Protein AF-A0A835HP03-F1 (afdb_monomer_lite)

Organism: NCBI:txid261450

Radius of gyration: 22.47 Å; chains: 1; bounding box: 60×39×47 Å

InterPro domains:
  IPR027417 P-loop containing nucleoside triphosphate hydrolase [G3DSA:3.40.50.300] (3-72)
  IPR027417 P-loop containing nucleoside triphosphate hydrolase [SSF52540] (8-104)
  IPR050773 CbxX/CfxQ RuBisCO activation and ESX secretion [PTHR43392] (6-109)

Foldseek 3Di:
DDDDPPPPVVVVVVVLVVVLVVLVVVPDDDDDDDDPVVVVCVLPVDPSSVVSPPDDDDDDDDQLLVVLVVVVVLQPDQDPPRPNHPHHDDPVSDSVVSSVVCPVVDDPD

Secondary structure (DSSP, 8-state):
-PPP--HHHHHHHHHHHHHHHHHHTSS--------HHHHHHHHHT-HHHHHH-------PPPPHHHHHHHHHHHHH---TT-TTTT----TT--HHHHHHHHHHH----

Sequence (109 aa):
MQPKHEDSRDFGLEALEEIMSAMDSGKVAVIVAGYSKPMQRVISANEGFHRRVTKFFVFSDYNSEEIAQIVHLKMKNQAEGSPLYGFKLDPSCSLDTINELIQRETTEK

Structure (mmCIF, N/CA/C/O backbone):
data_AF-A0A835HP03-F1
#
_entry.id   AF-A0A835HP03-F1
#
loop_
_atom_site.group_PDB
_atom_site.id
_atom_site.type_symbol
_atom_site.label_atom_id
_atom_site.label_alt_id
_atom_site.label_comp_id
_atom_site.label_asym_id
_atom_site.label_entity_id
_atom_site.label_seq_id
_atom_site.pdbx_PDB_ins_code
_atom_site.Cartn_x
_atom_site.Cartn_y
_atom_site.Cartn_z
_atom_site.occupancy
_atom_site.B_iso_or_equiv
_atom_site.auth_seq_id
_atom_site.auth_comp_id
_atom_site.auth_asym_id
_atom_site.auth_atom_id
_atom_site.pdbx_PDB_model_num
ATOM 1 N N . MET A 1 1 ? 40.553 24.504 -5.222 1.00 43.41 1 MET A N 1
ATOM 2 C CA . MET A 1 1 ? 39.532 23.744 -5.974 1.00 43.41 1 MET A CA 1
ATOM 3 C C . MET A 1 1 ? 38.750 22.933 -4.954 1.00 43.41 1 MET A C 1
ATOM 5 O O . MET A 1 1 ? 39.384 22.223 -4.188 1.00 43.41 1 MET A O 1
ATOM 9 N N . GLN A 1 2 ? 37.435 23.128 -4.843 1.00 40.44 2 GLN A N 1
ATOM 10 C CA . GLN A 1 2 ? 36.589 22.301 -3.968 1.00 40.44 2 GLN A CA 1
ATOM 11 C C . GLN A 1 2 ? 36.319 20.948 -4.656 1.00 40.44 2 GLN A C 1
ATOM 13 O O . GLN A 1 2 ? 36.241 20.934 -5.889 1.00 40.44 2 GLN A O 1
ATOM 18 N N . PRO A 1 3 ? 36.195 19.828 -3.919 1.00 45.66 3 PRO A N 1
ATOM 19 C CA . PRO A 1 3 ? 35.891 18.537 -4.522 1.00 45.66 3 PRO A CA 1
ATOM 20 C C . PRO A 1 3 ? 34.445 18.535 -5.034 1.00 45.66 3 PRO A C 1
ATOM 22 O O . PRO A 1 3 ? 33.518 18.960 -4.343 1.00 45.66 3 PRO A O 1
ATOM 25 N N . LYS A 1 4 ? 34.272 18.091 -6.280 1.00 46.09 4 LYS A N 1
ATOM 26 C CA . LYS A 1 4 ? 32.976 17.893 -6.930 1.00 46.09 4 LYS A CA 1
ATOM 27 C C . LYS A 1 4 ? 32.228 16.758 -6.228 1.00 46.09 4 LYS A C 1
ATOM 29 O O . LYS A 1 4 ? 32.733 15.648 -6.127 1.00 46.09 4 LYS A O 1
ATOM 34 N N . HIS A 1 5 ? 31.007 17.038 -5.792 1.00 49.00 5 HIS A N 1
ATOM 35 C CA . HIS A 1 5 ? 30.045 16.059 -5.287 1.00 49.00 5 HIS A CA 1
ATOM 36 C C . HIS A 1 5 ? 29.424 15.295 -6.486 1.00 49.00 5 HIS A C 1
ATOM 38 O O . HIS A 1 5 ? 28.255 15.500 -6.816 1.00 49.00 5 HIS A O 1
ATOM 44 N N . GLU A 1 6 ? 30.221 14.503 -7.215 1.00 52.44 6 GLU A N 1
ATOM 45 C CA . GLU A 1 6 ? 29.764 13.733 -8.395 1.00 52.44 6 GLU A CA 1
ATOM 46 C C . GLU A 1 6 ? 29.269 12.311 -8.038 1.00 52.44 6 GLU A C 1
ATOM 48 O O . GLU A 1 6 ? 28.287 11.867 -8.619 1.00 52.44 6 GLU A O 1
ATOM 53 N N . ASP A 1 7 ? 29.780 11.672 -6.980 1.00 57.94 7 ASP A N 1
ATOM 54 C CA . ASP A 1 7 ? 29.564 10.228 -6.739 1.00 57.94 7 ASP A CA 1
ATOM 55 C C . ASP A 1 7 ? 28.125 9.794 -6.377 1.00 57.94 7 ASP A C 1
ATOM 57 O O . ASP A 1 7 ? 27.696 8.690 -6.693 1.00 57.94 7 ASP A O 1
ATOM 61 N N . SER A 1 8 ? 27.327 10.636 -5.709 1.00 57.69 8 SER A N 1
ATOM 62 C CA . SER A 1 8 ? 26.013 10.204 -5.182 1.00 57.69 8 SER A CA 1
ATOM 63 C C . SER A 1 8 ? 24.951 9.961 -6.260 1.00 57.69 8 SER A C 1
ATOM 65 O O . SER A 1 8 ? 23.966 9.272 -5.984 1.00 57.69 8 SER A O 1
ATOM 67 N N . ARG A 1 9 ? 25.081 10.580 -7.439 1.00 61.81 9 ARG A N 1
ATOM 68 C CA . ARG A 1 9 ? 24.087 10.443 -8.516 1.00 61.81 9 ARG A CA 1
ATOM 69 C C . ARG A 1 9 ? 24.278 9.156 -9.309 1.00 61.81 9 ARG A C 1
ATOM 71 O O . ARG A 1 9 ? 23.283 8.588 -9.753 1.00 61.81 9 ARG A O 1
ATOM 78 N N . ASP A 1 10 ? 25.512 8.681 -9.406 1.00 73.56 10 ASP A N 1
ATOM 79 C CA . ASP A 1 10 ? 25.859 7.539 -10.245 1.00 73.56 10 ASP A CA 1
ATOM 80 C C . ASP A 1 10 ? 25.401 6.218 -9.605 1.00 73.56 10 ASP A C 1
ATOM 82 O O . ASP A 1 10 ? 24.768 5.406 -10.276 1.00 73.56 10 ASP A O 1
ATOM 86 N N . PHE A 1 11 ? 25.542 6.063 -8.281 1.00 84.94 11 PHE A N 1
ATOM 87 C CA . PHE A 1 11 ? 25.071 4.859 -7.575 1.00 84.94 11 PHE A CA 1
ATOM 88 C C . PHE A 1 11 ? 23.555 4.626 -7.681 1.00 84.94 11 PHE A C 1
ATOM 90 O O . PHE A 1 11 ? 23.093 3.487 -7.694 1.00 84.94 11 PHE A O 1
ATOM 97 N N . GLY A 1 12 ? 22.754 5.697 -7.730 1.00 83.00 12 GLY A N 1
ATOM 98 C CA . GLY A 1 12 ? 21.297 5.579 -7.841 1.00 83.00 12 GLY A CA 1
ATOM 99 C C . GLY A 1 12 ? 20.845 5.090 -9.219 1.00 83.00 12 GLY A C 1
ATOM 100 O O . GLY A 1 12 ? 19.869 4.347 -9.319 1.00 83.00 12 GLY A O 1
ATOM 101 N N . LEU A 1 13 ? 21.564 5.494 -10.268 1.00 82.00 13 LEU A N 1
ATOM 102 C CA . LEU A 1 13 ? 21.341 5.032 -11.637 1.00 82.00 13 LEU A CA 1
ATOM 103 C C . LEU A 1 13 ? 21.778 3.574 -11.799 1.00 82.00 13 LEU A C 1
ATOM 105 O O . LEU A 1 13 ? 20.988 2.767 -12.281 1.00 82.00 13 LEU A O 1
ATOM 109 N N . GLU A 1 14 ? 22.969 3.225 -11.311 1.00 87.56 14 GLU A N 1
ATOM 110 C CA . GLU A 1 14 ? 23.495 1.854 -11.344 1.00 87.56 14 GLU A CA 1
ATOM 111 C C . GLU A 1 14 ? 22.559 0.868 -10.622 1.00 87.56 14 GLU A C 1
ATOM 113 O O . GLU A 1 14 ? 22.226 -0.195 -11.146 1.00 87.56 14 GLU A O 1
ATOM 118 N N . ALA A 1 15 ? 22.031 1.250 -9.454 1.00 89.31 15 ALA A N 1
ATOM 119 C CA . ALA A 1 15 ? 21.062 0.428 -8.734 1.00 89.31 15 ALA A CA 1
ATOM 120 C C . ALA A 1 15 ? 19.765 0.192 -9.534 1.00 89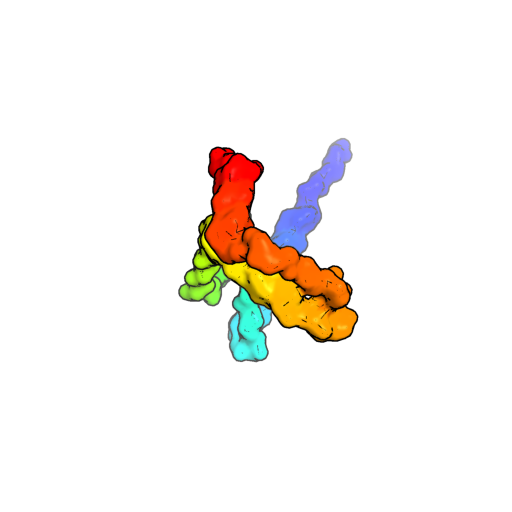.31 15 ALA A C 1
ATOM 122 O O . ALA A 1 15 ? 19.193 -0.898 -9.482 1.00 89.31 15 ALA A O 1
ATOM 123 N N . LEU A 1 16 ? 19.286 1.196 -10.278 1.00 87.44 16 LEU A N 1
ATOM 124 C CA . LEU A 1 16 ? 18.102 1.060 -11.129 1.00 87.44 16 LEU A CA 1
ATOM 125 C C . LEU A 1 16 ? 18.368 0.105 -12.302 1.00 87.44 16 LEU A C 1
ATOM 127 O O . LEU A 1 16 ? 17.503 -0.703 -12.643 1.00 87.44 16 LEU A O 1
ATOM 131 N N . GLU A 1 17 ? 19.557 0.183 -12.899 1.00 88.62 17 GLU A N 1
ATOM 132 C CA . GLU A 1 17 ? 19.981 -0.695 -13.993 1.00 88.62 17 GLU A CA 1
ATOM 133 C C . GLU A 1 17 ? 20.064 -2.158 -13.548 1.00 88.62 17 GLU A C 1
ATOM 135 O O . GLU A 1 17 ? 19.546 -3.037 -14.239 1.00 88.62 17 GLU A O 1
ATOM 140 N N . GLU A 1 18 ? 20.610 -2.423 -12.360 1.00 90.81 18 GLU A N 1
ATOM 141 C CA . GLU A 1 18 ? 20.668 -3.781 -11.810 1.00 90.81 18 GLU A CA 1
ATOM 142 C C . GLU A 1 18 ? 19.261 -4.346 -11.542 1.00 90.81 18 GLU A C 1
ATOM 144 O O . GLU A 1 18 ? 18.964 -5.500 -11.864 1.00 90.81 18 GLU A O 1
ATOM 149 N N . ILE A 1 19 ? 18.334 -3.516 -11.044 1.00 90.56 19 ILE A N 1
ATOM 150 C CA . ILE A 1 19 ? 16.923 -3.908 -10.894 1.00 90.56 19 ILE A CA 1
ATOM 151 C C . ILE A 1 19 ? 16.306 -4.238 -12.259 1.00 90.56 19 ILE A C 1
ATOM 153 O O . ILE A 1 19 ? 15.600 -5.240 -12.387 1.00 90.56 19 ILE A O 1
ATOM 157 N N . MET A 1 20 ? 16.566 -3.430 -13.289 1.00 89.94 20 MET A N 1
ATOM 158 C CA . MET A 1 20 ? 16.066 -3.689 -14.643 1.00 89.94 20 MET A CA 1
ATOM 159 C C . MET A 1 20 ? 16.610 -5.004 -15.212 1.00 89.94 20 MET A C 1
ATOM 161 O O . MET A 1 20 ? 15.840 -5.776 -15.784 1.0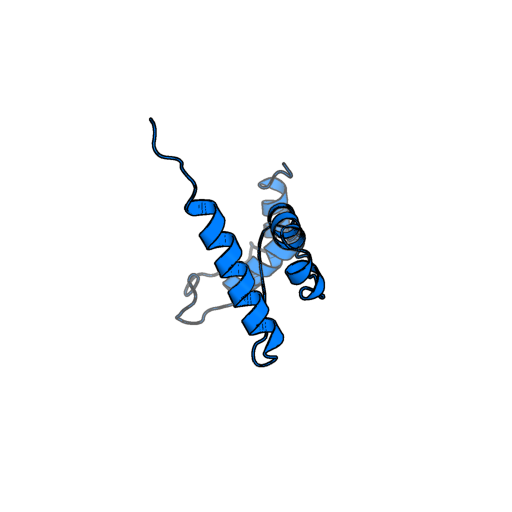0 89.94 20 MET A O 1
ATOM 165 N N . SER A 1 21 ? 17.897 -5.289 -15.001 1.00 91.38 21 SER A N 1
ATOM 166 C CA . SER A 1 21 ? 18.529 -6.563 -15.364 1.00 91.38 21 SER A CA 1
ATOM 167 C C . SER A 1 21 ? 17.825 -7.749 -14.689 1.00 91.38 21 SER A C 1
ATOM 169 O O . SER A 1 21 ? 17.463 -8.737 -15.340 1.00 91.38 21 SER A O 1
ATOM 171 N N . ALA A 1 22 ? 17.510 -7.624 -13.395 1.00 91.69 22 ALA A N 1
ATOM 172 C CA . ALA A 1 22 ? 16.757 -8.639 -12.666 1.00 91.69 22 ALA A CA 1
ATOM 173 C C . ALA A 1 22 ? 15.329 -8.829 -13.216 1.00 91.69 22 ALA A C 1
ATOM 175 O O . ALA A 1 22 ? 14.878 -9.971 -13.347 1.00 91.69 22 ALA A O 1
ATOM 176 N N . MET A 1 23 ? 14.632 -7.746 -13.585 1.00 91.75 23 MET A N 1
ATOM 177 C CA . MET A 1 23 ? 13.302 -7.808 -14.212 1.00 91.75 23 MET A CA 1
ATOM 178 C C . MET A 1 23 ? 13.338 -8.546 -15.558 1.00 91.75 23 MET A C 1
ATOM 180 O O . MET A 1 23 ? 12.473 -9.384 -15.817 1.00 91.75 23 MET A O 1
ATOM 184 N N . ASP A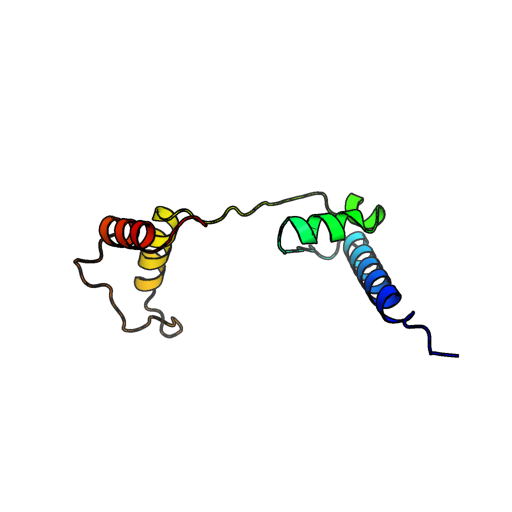 1 24 ? 14.357 -8.289 -16.383 1.00 90.88 24 ASP A N 1
ATOM 185 C CA . ASP A 1 24 ? 14.518 -8.913 -17.704 1.00 90.88 24 ASP A CA 1
ATOM 186 C C . ASP A 1 24 ? 14.829 -10.411 -17.622 1.00 90.88 24 ASP A C 1
ATOM 188 O O . ASP A 1 24 ? 14.492 -11.169 -18.532 1.00 90.88 24 ASP A O 1
ATOM 192 N N . SER A 1 25 ? 15.416 -10.867 -16.511 1.00 92.88 25 SER A N 1
ATOM 193 C CA . SER A 1 25 ? 15.669 -12.293 -16.286 1.00 92.88 25 SER A CA 1
ATOM 194 C C . SER A 1 25 ? 14.387 -13.138 -16.238 1.00 92.88 25 SER A C 1
ATOM 196 O O . SER A 1 25 ? 14.453 -14.355 -16.421 1.00 92.88 25 SER A O 1
ATOM 198 N N . GLY A 1 26 ? 13.235 -12.521 -15.936 1.00 87.12 26 GLY A N 1
ATOM 199 C CA . GLY A 1 26 ? 11.940 -13.194 -15.793 1.00 87.12 26 GLY A CA 1
ATOM 200 C C . GLY A 1 26 ? 11.835 -14.149 -14.596 1.00 87.12 26 GLY A C 1
ATOM 201 O O . GLY A 1 26 ? 10.835 -14.849 -14.460 1.00 87.12 26 GLY A O 1
ATOM 202 N N . LYS A 1 27 ? 12.851 -14.203 -13.723 1.00 91.00 27 LYS A N 1
ATOM 203 C CA . LYS A 1 27 ? 12.904 -15.124 -12.571 1.00 91.00 27 LYS A CA 1
ATOM 204 C C . LYS A 1 27 ? 12.283 -14.551 -11.300 1.00 91.00 27 LYS A C 1
ATOM 206 O O . LYS A 1 27 ? 12.050 -15.294 -10.351 1.00 91.00 27 LYS A O 1
ATOM 211 N N . VAL A 1 28 ? 12.049 -13.241 -11.265 1.00 90.50 28 VAL A N 1
ATOM 212 C C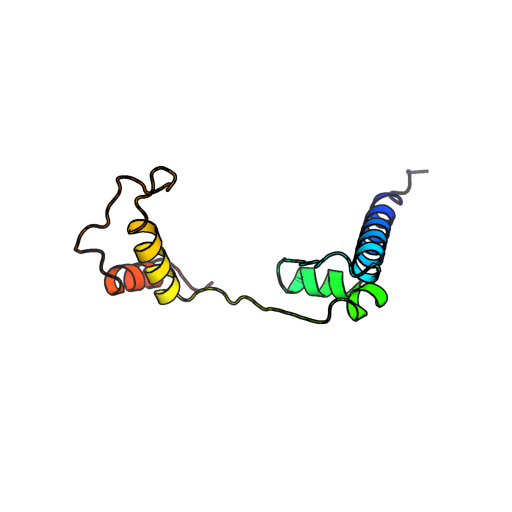A . VAL A 1 28 ? 11.567 -12.521 -10.084 1.00 90.50 28 VAL A CA 1
ATOM 213 C C . VAL A 1 28 ? 10.379 -11.638 -10.435 1.00 90.50 28 VAL A C 1
ATOM 215 O O . VAL A 1 28 ? 10.319 -11.039 -11.507 1.00 90.50 28 VAL A O 1
ATOM 218 N N . ALA A 1 29 ? 9.438 -11.533 -9.501 1.00 90.25 29 ALA A N 1
ATOM 219 C CA . ALA A 1 29 ? 8.431 -10.486 -9.518 1.00 90.25 29 ALA A CA 1
ATOM 220 C C . ALA A 1 29 ? 8.948 -9.309 -8.683 1.00 90.25 29 ALA A C 1
ATOM 222 O O . ALA A 1 29 ? 9.253 -9.478 -7.503 1.00 90.25 29 ALA A O 1
ATOM 223 N N . VAL A 1 30 ? 9.047 -8.127 -9.291 1.00 90.38 30 VAL A N 1
ATOM 224 C CA . VAL A 1 30 ? 9.484 -6.902 -8.609 1.00 90.38 30 VAL A CA 1
ATOM 225 C C . VAL A 1 30 ? 8.264 -6.043 -8.299 1.00 90.38 30 VAL A C 1
ATOM 227 O O . VAL A 1 30 ? 7.506 -5.684 -9.201 1.00 90.38 30 VAL A 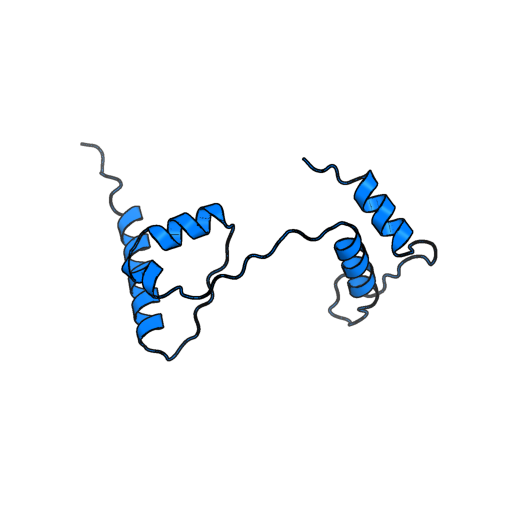O 1
ATOM 230 N N . ILE A 1 31 ? 8.080 -5.706 -7.022 1.00 92.25 31 ILE A N 1
ATOM 231 C CA . ILE A 1 31 ? 7.055 -4.770 -6.555 1.00 92.25 31 ILE A CA 1
ATOM 232 C C . ILE A 1 31 ? 7.775 -3.566 -5.960 1.00 92.25 31 ILE A C 1
ATOM 234 O O . ILE A 1 31 ? 8.496 -3.690 -4.974 1.00 92.25 31 ILE A O 1
ATOM 238 N N . VAL A 1 32 ? 7.559 -2.398 -6.558 1.00 90.44 32 VAL A N 1
ATOM 239 C CA . VAL A 1 32 ? 8.012 -1.112 -6.023 1.00 90.44 32 VAL A CA 1
ATOM 240 C C . VAL A 1 32 ? 6.835 -0.388 -5.385 1.00 90.44 32 VAL A C 1
ATOM 242 O O . VAL A 1 32 ? 5.756 -0.304 -5.971 1.00 90.44 32 VAL A O 1
ATOM 245 N N . ALA A 1 33 ? 7.047 0.130 -4.179 1.00 93.81 33 ALA A N 1
ATOM 246 C CA . ALA A 1 33 ? 6.027 0.804 -3.391 1.00 93.81 33 ALA A CA 1
ATOM 247 C C . ALA A 1 33 ? 6.568 2.126 -2.844 1.00 93.81 33 ALA A C 1
ATOM 249 O O . ALA A 1 33 ? 7.723 2.226 -2.432 1.00 93.81 33 ALA A O 1
ATOM 250 N N . GLY A 1 34 ? 5.715 3.141 -2.835 1.00 93.44 34 GLY A N 1
ATOM 251 C CA . GLY A 1 34 ? 6.044 4.468 -2.339 1.00 93.44 34 GLY A CA 1
ATOM 252 C C . GLY A 1 34 ? 4.919 5.451 -2.631 1.00 93.44 34 GLY A C 1
ATOM 253 O O . GLY A 1 34 ? 3.946 5.121 -3.308 1.00 93.44 34 GLY A O 1
ATOM 254 N N . TYR A 1 35 ? 5.060 6.677 -2.135 1.00 94.19 35 TYR A N 1
ATOM 255 C CA . TYR A 1 35 ? 4.084 7.733 -2.390 1.00 94.19 35 TYR A CA 1
ATOM 256 C C . TYR A 1 35 ? 3.994 8.072 -3.883 1.00 94.19 35 TYR A C 1
ATOM 258 O O . TYR A 1 35 ? 5.012 8.139 -4.578 1.00 94.19 35 TYR A O 1
ATOM 266 N N . SER A 1 36 ? 2.782 8.371 -4.358 1.00 91.06 36 SER A N 1
ATOM 267 C CA . SER A 1 36 ? 2.474 8.539 -5.785 1.00 91.06 36 SER A CA 1
ATOM 268 C C . SER A 1 36 ? 3.387 9.543 -6.498 1.00 91.06 36 SER A C 1
ATOM 270 O O . SER A 1 36 ? 3.936 9.237 -7.553 1.00 91.06 36 SER A O 1
ATOM 272 N N . LYS A 1 37 ? 3.607 10.731 -5.911 1.00 91.25 37 LYS A N 1
ATOM 273 C CA . LYS A 1 37 ? 4.442 11.790 -6.514 1.00 91.25 37 LYS A CA 1
ATOM 274 C C . LYS A 1 37 ? 5.926 11.383 -6.630 1.00 91.25 37 LYS A C 1
ATOM 276 O O . LYS A 1 37 ? 6.464 11.467 -7.733 1.00 91.25 37 LYS A O 1
ATOM 281 N N . PRO A 1 38 ? 6.613 10.944 -5.553 1.00 91.00 38 PRO A N 1
ATOM 282 C CA . PRO A 1 38 ? 7.962 10.387 -5.663 1.00 91.00 38 PRO A CA 1
ATOM 283 C C . PRO A 1 38 ? 8.067 9.211 -6.639 1.00 91.00 38 PRO A C 1
ATOM 285 O O . PRO A 1 38 ? 8.989 9.190 -7.450 1.00 91.00 38 PRO A O 1
ATOM 288 N N . MET A 1 39 ? 7.107 8.281 -6.621 1.00 91.38 39 MET A N 1
ATOM 289 C CA . MET A 1 39 ? 7.118 7.114 -7.507 1.00 91.38 39 MET A CA 1
ATOM 290 C C . MET A 1 39 ? 7.047 7.506 -8.981 1.00 91.38 39 MET A C 1
ATOM 292 O O . MET A 1 39 ? 7.833 7.001 -9.775 1.00 91.38 39 MET A O 1
ATOM 296 N N . GLN A 1 40 ? 6.187 8.459 -9.352 1.00 88.75 40 GLN A N 1
ATOM 297 C CA . GLN A 1 40 ? 6.130 8.967 -10.728 1.00 88.75 40 GLN A CA 1
ATOM 298 C C . GLN A 1 40 ? 7.478 9.523 -11.203 1.00 88.75 40 GLN A C 1
ATOM 300 O O . GLN A 1 40 ? 7.853 9.309 -12.355 1.00 88.75 40 GLN A O 1
ATOM 305 N N . ARG A 1 41 ? 8.235 10.194 -10.321 1.00 87.31 41 ARG A N 1
ATOM 306 C CA . ARG A 1 41 ? 9.581 10.692 -10.647 1.00 87.31 41 ARG A CA 1
ATOM 307 C C . ARG A 1 41 ? 10.568 9.553 -10.870 1.00 87.31 41 ARG A C 1
ATOM 309 O O . ARG A 1 41 ? 11.292 9.595 -11.853 1.00 87.31 41 ARG A O 1
ATOM 316 N N . VAL A 1 42 ? 10.568 8.542 -9.998 1.00 84.94 42 VAL A N 1
ATOM 317 C CA . VAL A 1 42 ? 11.424 7.348 -10.141 1.00 84.94 42 VAL A CA 1
ATOM 318 C C . VAL A 1 42 ? 11.116 6.618 -11.447 1.00 84.94 42 VAL A C 1
ATOM 320 O O . VAL A 1 42 ? 12.022 6.302 -12.209 1.00 84.94 42 VAL A O 1
ATOM 323 N N . ILE A 1 43 ? 9.832 6.416 -11.745 1.00 86.62 43 ILE A N 1
ATOM 324 C CA . ILE A 1 43 ? 9.382 5.722 -12.955 1.00 86.62 43 ILE A CA 1
ATOM 325 C C . ILE A 1 43 ? 9.774 6.496 -14.221 1.00 86.62 43 ILE A C 1
ATOM 327 O O . ILE A 1 43 ? 10.177 5.890 -15.208 1.00 86.62 43 ILE A O 1
ATOM 331 N N . SER A 1 44 ? 9.707 7.828 -14.181 1.00 85.56 44 SER A N 1
ATOM 332 C CA . SER A 1 44 ? 10.041 8.693 -15.322 1.00 85.56 44 SER A CA 1
ATOM 333 C C . SER A 1 44 ? 11.537 9.003 -15.450 1.00 85.56 44 SER A C 1
ATOM 335 O O . SER A 1 44 ? 11.936 9.640 -16.420 1.00 85.56 44 SER A O 1
ATOM 337 N N . ALA A 1 45 ? 12.371 8.594 -14.486 1.00 81.50 45 ALA A N 1
ATOM 338 C CA . ALA A 1 45 ? 13.801 8.911 -14.478 1.00 81.50 45 ALA A CA 1
ATOM 339 C C . ALA A 1 45 ? 14.589 8.165 -15.568 1.00 81.50 45 ALA A C 1
ATOM 341 O O . ALA A 1 45 ? 15.640 8.636 -15.994 1.00 81.50 45 ALA A O 1
ATOM 342 N N . ASN A 1 46 ? 14.085 7.015 -16.022 1.00 80.81 46 ASN A N 1
ATOM 343 C CA . ASN A 1 46 ? 14.700 6.199 -17.062 1.00 80.81 46 ASN A CA 1
ATOM 344 C C . ASN A 1 46 ? 13.601 5.571 -17.935 1.00 80.81 46 ASN A C 1
ATOM 346 O O . ASN A 1 46 ? 12.754 4.827 -17.435 1.00 80.81 46 ASN A O 1
ATOM 350 N N . GLU A 1 47 ? 13.622 5.832 -19.247 1.00 83.75 47 GLU A N 1
ATOM 351 C CA . GLU A 1 47 ? 12.637 5.265 -20.182 1.00 83.75 47 GLU A CA 1
ATOM 352 C C . GLU A 1 47 ? 12.594 3.730 -20.148 1.00 83.75 47 GLU A C 1
ATOM 354 O O . GLU A 1 47 ? 11.531 3.126 -20.303 1.00 83.75 47 GLU A O 1
ATOM 359 N N . GLY A 1 48 ? 13.744 3.083 -19.951 1.00 85.62 48 GLY A N 1
ATOM 360 C CA . GLY A 1 48 ? 13.851 1.634 -19.858 1.00 85.62 48 GLY A CA 1
ATOM 361 C C . GLY A 1 48 ? 13.132 1.079 -18.632 1.00 85.62 48 GLY A C 1
ATOM 362 O O . GLY A 1 48 ? 12.465 0.046 -18.738 1.00 85.62 48 GLY A O 1
ATOM 363 N N . PHE A 1 49 ? 13.207 1.778 -17.500 1.00 85.56 49 PHE A N 1
ATOM 364 C CA . PHE A 1 49 ? 12.476 1.407 -16.292 1.00 85.56 49 PHE A CA 1
ATOM 365 C C . PHE A 1 49 ? 10.967 1.630 -16.472 1.00 85.56 49 PHE A C 1
ATOM 367 O O . PHE A 1 49 ? 10.177 0.720 -16.211 1.00 85.56 49 PHE A O 1
ATOM 374 N N . HIS A 1 50 ? 10.565 2.774 -17.042 1.00 86.62 50 HIS A N 1
ATOM 375 C CA . HIS A 1 50 ? 9.162 3.080 -17.349 1.00 86.62 50 HIS A CA 1
ATOM 376 C C . HIS A 1 50 ? 8.489 1.989 -18.198 1.00 86.62 50 HIS A C 1
ATOM 378 O O . HIS A 1 50 ? 7.352 1.607 -17.936 1.00 86.62 50 HIS A O 1
ATOM 384 N N . ARG A 1 51 ? 9.177 1.456 -19.217 1.00 89.12 51 ARG A N 1
ATOM 385 C CA . ARG A 1 51 ? 8.621 0.413 -20.105 1.00 89.12 51 ARG A CA 1
ATOM 386 C C . ARG A 1 51 ? 8.387 -0.929 -19.405 1.00 89.12 51 ARG A C 1
ATOM 388 O O . ARG A 1 51 ? 7.524 -1.687 -19.839 1.00 89.12 51 ARG A O 1
ATOM 395 N N . ARG A 1 52 ? 9.154 -1.236 -18.356 1.00 89.44 52 ARG A N 1
ATOM 396 C CA . ARG A 1 52 ? 9.073 -2.509 -17.620 1.00 89.44 52 ARG A CA 1
ATOM 397 C C . ARG A 1 52 ? 8.016 -2.473 -16.516 1.00 89.44 52 ARG A C 1
ATOM 399 O O . ARG A 1 52 ? 7.393 -3.495 -16.231 1.00 89.44 52 ARG A O 1
ATOM 406 N N . VAL A 1 53 ? 7.763 -1.303 -15.926 1.00 88.94 53 VAL A N 1
ATOM 407 C CA . VAL A 1 53 ? 6.687 -1.110 -14.943 1.00 88.94 53 VAL A CA 1
ATOM 408 C C . VAL A 1 53 ? 5.355 -0.923 -15.674 1.00 88.94 53 VAL A C 1
ATOM 410 O O . VAL A 1 53 ? 4.962 0.179 -16.035 1.00 88.94 53 VAL A O 1
ATOM 413 N N . THR A 1 54 ? 4.657 -2.030 -15.919 1.00 86.81 54 THR A N 1
ATOM 414 C CA . THR A 1 54 ? 3.424 -2.051 -16.732 1.00 86.81 54 THR A CA 1
ATOM 415 C C . THR A 1 54 ? 2.133 -2.088 -15.916 1.00 86.81 54 THR A C 1
ATOM 417 O O . THR A 1 54 ? 1.050 -1.901 -16.469 1.00 86.81 54 THR A O 1
ATOM 420 N N . LYS A 1 55 ? 2.222 -2.336 -14.604 1.00 91.19 55 LYS A N 1
ATOM 421 C CA . LYS A 1 55 ? 1.070 -2.420 -13.700 1.00 91.19 55 LYS A CA 1
ATOM 422 C C . LYS A 1 55 ? 1.213 -1.409 -12.576 1.00 91.19 55 LYS A C 1
ATOM 424 O O . LYS A 1 55 ? 2.212 -1.415 -11.862 1.00 91.19 55 LYS A O 1
ATOM 429 N N . PHE A 1 56 ? 0.181 -0.594 -12.401 1.00 91.44 56 PHE A N 1
ATOM 430 C CA . PHE A 1 56 ? 0.108 0.416 -11.355 1.00 91.44 56 PHE A CA 1
ATOM 431 C C . PHE A 1 56 ? -1.100 0.143 -10.472 1.00 91.44 56 PHE A C 1
ATOM 433 O O . PHE A 1 56 ? -2.211 -0.031 -10.969 1.00 91.44 56 PHE A O 1
ATOM 440 N N . PHE A 1 57 ? -0.867 0.127 -9.165 1.00 94.38 57 PHE A N 1
ATOM 441 C CA . PHE A 1 57 ? -1.905 0.003 -8.153 1.00 94.38 57 PHE A CA 1
ATOM 442 C C . PHE A 1 57 ? -1.848 1.250 -7.279 1.00 94.38 57 PHE A C 1
ATOM 444 O O . PHE A 1 57 ? -0.814 1.537 -6.676 1.00 94.38 57 PHE A O 1
ATOM 451 N N . VAL A 1 58 ? -2.939 2.013 -7.257 1.00 93.31 58 VAL A N 1
ATOM 452 C CA . VAL A 1 58 ? -3.079 3.189 -6.396 1.00 93.31 58 VAL A CA 1
ATOM 453 C C . VAL A 1 58 ? -3.875 2.769 -5.171 1.00 93.31 58 VAL A C 1
ATOM 455 O O . VAL A 1 58 ? -4.989 2.270 -5.300 1.00 93.31 58 VAL A O 1
ATOM 458 N N . PHE A 1 59 ? -3.283 2.966 -3.998 1.00 94.44 59 PHE A N 1
ATOM 459 C CA . PHE A 1 59 ? -3.931 2.735 -2.715 1.00 94.44 59 PHE A CA 1
ATOM 460 C C . PHE A 1 59 ? -4.429 4.082 -2.202 1.00 94.44 59 PHE A C 1
ATOM 462 O O . PHE A 1 59 ? -3.620 4.957 -1.898 1.00 94.44 59 PHE A O 1
ATOM 469 N N . SER A 1 60 ? -5.747 4.258 -2.186 1.00 93.44 60 SER A N 1
ATOM 470 C CA . SER A 1 60 ? -6.379 5.424 -1.574 1.00 93.44 60 SER A CA 1
ATOM 471 C C . SER A 1 60 ? -6.298 5.333 -0.054 1.00 93.44 60 SER A C 1
ATOM 473 O O . SER A 1 60 ? -6.211 4.236 0.504 1.00 93.44 60 SER A O 1
ATOM 475 N N . ASP A 1 61 ? -6.353 6.487 0.604 1.00 93.88 61 ASP A N 1
ATOM 476 C CA . ASP A 1 61 ? -6.504 6.541 2.052 1.00 93.88 61 ASP A CA 1
ATOM 477 C C . ASP A 1 61 ? -7.837 5.902 2.465 1.00 93.88 61 ASP A C 1
ATOM 479 O O . ASP A 1 61 ? -8.838 6.009 1.751 1.00 93.88 61 ASP A O 1
ATOM 483 N N . TYR A 1 62 ? -7.838 5.233 3.619 1.00 95.44 62 TYR A N 1
ATOM 484 C CA . TYR A 1 62 ? -9.061 4.684 4.193 1.00 95.44 62 TYR A CA 1
ATOM 485 C C . TYR A 1 62 ? -9.983 5.809 4.650 1.00 95.44 62 TYR A C 1
ATOM 487 O O . TYR A 1 62 ? -9.535 6.774 5.276 1.00 95.44 62 TYR A O 1
ATOM 495 N N . ASN A 1 63 ? -11.279 5.647 4.411 1.00 94.56 63 ASN A N 1
ATOM 496 C CA . ASN A 1 63 ? -12.274 6.508 5.034 1.00 94.56 63 ASN A CA 1
ATOM 497 C C . ASN A 1 63 ? -12.470 6.138 6.520 1.00 94.56 63 ASN A C 1
ATOM 499 O O . ASN A 1 63 ? -12.012 5.098 7.001 1.00 94.56 63 ASN A O 1
ATOM 503 N N . SER A 1 64 ? -13.157 6.999 7.270 1.00 95.44 64 SER A N 1
ATOM 504 C CA . SER A 1 64 ? -13.346 6.823 8.715 1.00 95.44 64 SER A CA 1
ATOM 505 C C . SER A 1 64 ? -14.063 5.516 9.085 1.00 95.44 64 SER A C 1
ATOM 507 O O . SER A 1 64 ? -13.725 4.898 10.097 1.00 95.44 64 SER A O 1
ATOM 509 N N . GLU A 1 65 ? -15.002 5.060 8.253 1.00 95.62 65 GLU A N 1
ATOM 510 C CA . GLU A 1 65 ? -15.746 3.817 8.464 1.00 95.62 65 GLU A CA 1
ATOM 511 C C . GLU A 1 65 ? -14.833 2.598 8.282 1.00 95.62 65 GLU A C 1
ATOM 513 O O . GLU A 1 65 ? -14.814 1.698 9.124 1.00 95.62 65 GLU A O 1
ATOM 518 N N . GLU A 1 66 ? -14.006 2.594 7.235 1.00 97.06 66 GLU A N 1
ATOM 519 C CA . GLU A 1 66 ? -13.006 1.549 6.993 1.00 97.06 66 GLU A CA 1
ATOM 520 C C . GLU A 1 66 ? -11.983 1.483 8.136 1.00 97.06 66 GLU A C 1
ATOM 522 O O . GLU A 1 66 ? -11.629 0.396 8.601 1.00 97.06 66 GLU A O 1
ATOM 527 N N . ILE A 1 67 ? -11.553 2.633 8.666 1.00 96.25 67 ILE A N 1
ATOM 528 C CA . ILE A 1 67 ? -10.672 2.676 9.841 1.00 96.25 67 ILE A CA 1
ATOM 529 C C . ILE A 1 67 ? -11.382 2.086 11.071 1.00 96.25 67 ILE A C 1
ATOM 531 O O . ILE A 1 67 ? -10.787 1.271 11.783 1.00 96.25 67 ILE A O 1
ATOM 535 N N . ALA A 1 68 ? -12.653 2.425 11.312 1.00 96.25 68 ALA A N 1
ATOM 536 C CA . ALA A 1 68 ? -13.434 1.854 12.412 1.00 96.25 68 ALA A CA 1
ATOM 537 C C . ALA A 1 68 ? -13.573 0.322 12.288 1.00 96.25 68 ALA A C 1
ATOM 539 O O . ALA A 1 68 ? -13.421 -0.405 13.278 1.00 96.25 68 ALA A O 1
ATOM 540 N N . GLN A 1 69 ? -13.771 -0.192 11.070 1.00 97.00 69 GLN A N 1
ATOM 541 C CA . GLN A 1 69 ? -13.774 -1.631 10.785 1.00 97.00 69 GLN A CA 1
ATOM 542 C C . GLN A 1 69 ? -12.418 -2.279 11.101 1.00 97.00 69 GLN A C 1
ATOM 544 O O . GLN A 1 69 ? -12.374 -3.332 11.746 1.00 97.00 69 GLN A O 1
ATOM 549 N N . ILE A 1 70 ? -11.306 -1.646 10.710 1.00 96.19 70 ILE A N 1
ATOM 550 C CA . ILE A 1 70 ? -9.948 -2.130 11.005 1.00 96.19 70 ILE A CA 1
ATOM 551 C C . ILE A 1 70 ? -9.708 -2.202 12.518 1.00 96.19 70 ILE A C 1
ATOM 553 O O . ILE A 1 70 ? -9.122 -3.180 12.992 1.00 96.19 70 ILE A O 1
ATOM 557 N N . VAL A 1 71 ? -10.176 -1.215 13.291 1.00 94.56 71 VAL A N 1
ATOM 558 C CA . VAL A 1 71 ? -10.079 -1.228 14.761 1.00 94.56 71 VAL A CA 1
ATOM 559 C C . VAL A 1 71 ? -10.812 -2.437 15.340 1.00 94.56 71 VAL A C 1
ATOM 561 O O . VAL A 1 71 ? -10.217 -3.209 16.096 1.00 94.56 71 VAL A O 1
ATOM 564 N N . HIS A 1 72 ? -12.068 -2.657 14.943 1.00 93.88 72 HIS A N 1
ATOM 565 C CA . HIS A 1 72 ? -12.847 -3.823 15.377 1.00 93.88 72 HIS A CA 1
ATOM 566 C C . HIS A 1 72 ? -12.172 -5.143 15.001 1.00 93.88 72 HIS A C 1
ATOM 568 O O . HIS A 1 72 ? -12.091 -6.057 15.824 1.00 93.88 72 HIS A O 1
ATOM 574 N N . LEU A 1 73 ? -11.651 -5.249 13.778 1.00 93.94 73 LEU A N 1
ATOM 575 C CA . LEU A 1 73 ? -10.953 -6.444 13.309 1.00 93.94 73 LEU A CA 1
ATOM 576 C C . LEU A 1 73 ? -9.691 -6.723 14.136 1.00 93.94 73 LEU A C 1
ATOM 578 O O . LEU A 1 73 ? -9.472 -7.855 14.567 1.00 93.94 73 LEU A O 1
ATOM 582 N N . LYS A 1 74 ? -8.878 -5.694 14.403 1.00 93.69 74 LYS A N 1
ATOM 583 C CA . LYS A 1 74 ? -7.653 -5.824 15.203 1.00 93.69 74 LYS A CA 1
ATOM 584 C C . LYS A 1 74 ? -7.948 -6.189 16.655 1.00 93.69 74 LYS A C 1
ATOM 586 O O . LYS A 1 74 ? -7.253 -7.036 17.203 1.00 93.69 74 LYS A O 1
ATOM 591 N N . MET A 1 75 ? -8.991 -5.617 17.252 1.00 93.69 75 MET A N 1
ATOM 592 C CA . MET A 1 75 ? -9.393 -5.911 18.634 1.00 93.69 75 MET A CA 1
ATOM 593 C C . MET A 1 75 ? -9.962 -7.324 18.805 1.00 93.69 75 MET A C 1
ATOM 595 O O . MET A 1 75 ? -9.827 -7.931 19.866 1.00 93.69 75 MET A O 1
ATOM 599 N N . LYS A 1 76 ? -10.552 -7.898 17.751 1.00 90.06 76 LYS A N 1
ATOM 600 C CA . LYS A 1 76 ? -10.975 -9.306 17.744 1.00 90.06 76 LYS A CA 1
ATOM 601 C C . LYS A 1 76 ? -9.798 -10.282 17.653 1.00 90.06 76 LYS A C 1
ATOM 603 O O . LYS A 1 76 ? -9.955 -11.443 18.024 1.00 90.06 76 LYS A O 1
ATOM 608 N N . ASN A 1 77 ? -8.628 -9.841 17.186 1.00 90.88 77 ASN A N 1
ATOM 609 C CA . ASN A 1 77 ? -7.450 -10.695 17.094 1.00 90.88 77 ASN A CA 1
ATOM 610 C C . ASN A 1 77 ? -6.763 -10.857 18.460 1.00 90.88 77 ASN A C 1
ATOM 612 O O . ASN A 1 77 ? -5.975 -10.010 18.883 1.00 90.88 77 ASN A O 1
ATOM 616 N N . GLN A 1 78 ? -7.037 -11.990 19.105 1.00 90.06 78 GLN A N 1
ATOM 617 C CA . GLN A 1 78 ? -6.502 -12.373 20.414 1.00 90.06 78 GLN A CA 1
ATOM 618 C C . GLN A 1 78 ? -5.425 -13.465 20.313 1.00 90.06 78 GLN A C 1
ATOM 620 O O . GLN A 1 78 ? -5.260 -14.265 21.230 1.00 90.06 78 GLN A O 1
ATOM 625 N N . ALA A 1 79 ? -4.693 -13.529 19.198 1.00 90.69 79 ALA A N 1
ATOM 626 C CA . ALA A 1 79 ? -3.484 -14.345 19.129 1.00 90.69 79 ALA A CA 1
ATOM 627 C C . ALA A 1 79 ? -2.421 -13.806 20.105 1.00 90.69 79 ALA A C 1
ATOM 629 O O . ALA A 1 79 ? -2.281 -12.593 20.240 1.00 90.69 79 ALA A O 1
ATOM 630 N N . GLU A 1 80 ? -1.629 -14.685 20.727 1.00 84.31 80 GLU A N 1
ATOM 631 C CA . GLU A 1 80 ? -0.604 -14.310 21.724 1.00 84.31 80 GLU A CA 1
ATOM 632 C C . GLU A 1 80 ? 0.466 -13.339 21.182 1.00 84.31 80 GLU A C 1
ATOM 634 O O . GLU A 1 80 ? 1.080 -12.603 21.946 1.00 84.31 80 GLU A O 1
ATOM 639 N N . GLY A 1 81 ? 0.665 -13.286 19.860 1.00 88.12 81 GLY A N 1
ATOM 640 C CA . GLY A 1 81 ? 1.557 -12.323 19.199 1.00 88.12 81 GLY A CA 1
ATOM 641 C C . GLY A 1 81 ? 0.907 -10.984 18.824 1.00 88.12 81 GLY A C 1
ATOM 642 O O . GLY A 1 81 ? 1.562 -10.131 18.227 1.00 88.12 81 GLY A O 1
ATOM 643 N N . SER A 1 82 ? -0.385 -10.797 19.104 1.00 90.69 82 SER A N 1
ATOM 644 C CA . SER A 1 82 ? -1.097 -9.553 18.812 1.00 90.69 82 SER A CA 1
ATOM 645 C C . SER A 1 82 ? -0.689 -8.465 19.810 1.00 90.69 82 SER A C 1
ATOM 647 O O . SER A 1 82 ? -0.786 -8.692 21.016 1.00 90.69 82 SER A O 1
ATOM 649 N N . PRO A 1 83 ? -0.334 -7.245 19.36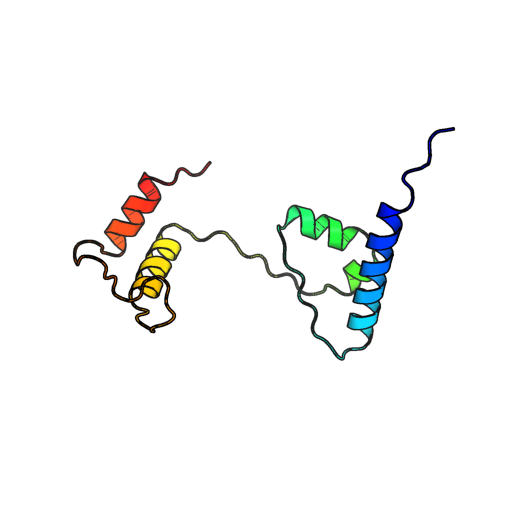3 1.00 89.62 83 PRO A N 1
ATOM 650 C CA . PRO A 1 83 ? -0.078 -6.120 20.269 1.00 89.62 83 PRO A CA 1
ATOM 651 C C . PRO A 1 83 ? -1.270 -5.756 21.169 1.00 89.62 83 PRO A C 1
ATOM 653 O O . PRO A 1 83 ? -1.098 -5.049 22.155 1.00 89.62 83 PRO A O 1
ATOM 656 N N . LEU A 1 84 ? -2.477 -6.208 20.811 1.00 91.38 84 LEU A N 1
ATOM 657 C CA . LEU A 1 84 ? -3.727 -5.953 21.532 1.00 91.38 84 LEU A CA 1
ATOM 658 C C . LEU A 1 84 ? -4.220 -7.181 22.311 1.00 91.38 84 LEU A C 1
ATOM 660 O O . LEU A 1 84 ? -5.361 -7.204 22.771 1.00 91.38 84 LEU A O 1
ATOM 664 N N . TYR A 1 85 ? -3.380 -8.209 22.454 1.00 92.69 85 TYR A N 1
ATOM 665 C CA . TYR A 1 85 ? -3.714 -9.394 23.232 1.00 92.69 85 TYR A CA 1
ATOM 666 C C . TYR A 1 85 ? -4.099 -9.024 24.672 1.00 92.69 85 TYR A C 1
ATOM 668 O O . TYR A 1 85 ? -3.403 -8.260 25.341 1.00 92.69 85 TYR A O 1
ATOM 676 N N . GLY A 1 86 ? -5.227 -9.557 25.144 1.00 92.94 86 GLY A N 1
ATOM 677 C CA . GLY A 1 86 ? -5.751 -9.294 26.486 1.00 92.94 86 GLY A CA 1
ATOM 678 C C . GLY A 1 86 ? -6.570 -8.006 26.611 1.00 92.94 86 GLY A C 1
ATOM 679 O O . GLY A 1 86 ? -7.255 -7.826 27.618 1.00 92.94 86 GLY A O 1
ATOM 680 N N . PHE A 1 87 ? -6.580 -7.145 25.590 1.00 92.38 87 PHE A N 1
ATOM 681 C CA . PHE A 1 87 ? -7.459 -5.979 25.533 1.00 92.38 87 PHE A CA 1
ATOM 682 C C . PHE A 1 87 ? -8.774 -6.321 24.836 1.00 92.38 87 PHE A C 1
ATOM 684 O O . PHE A 1 87 ? -8.822 -7.118 23.899 1.00 92.38 87 PHE A O 1
ATOM 691 N N . LYS A 1 88 ? -9.857 -5.693 25.295 1.00 91.69 88 LYS A N 1
ATOM 692 C CA . LYS A 1 88 ? -11.184 -5.792 24.686 1.00 91.69 88 LYS A CA 1
ATOM 693 C C . LYS A 1 88 ? -11.778 -4.402 24.556 1.00 91.69 88 LYS A C 1
ATOM 695 O O . LYS A 1 88 ? -11.592 -3.565 25.437 1.00 91.69 88 LYS A O 1
ATOM 700 N N . LEU A 1 89 ? -12.510 -4.188 23.470 1.00 92.69 89 LEU A N 1
ATOM 701 C CA . LEU A 1 89 ? -13.374 -3.025 23.356 1.00 92.69 89 LEU A CA 1
ATOM 702 C C . LEU A 1 89 ? -14.516 -3.152 24.361 1.00 92.69 89 LEU A C 1
ATOM 704 O O . LEU A 1 89 ? -15.090 -4.232 24.525 1.00 92.69 89 LEU A O 1
ATOM 708 N N . ASP A 1 90 ? -14.833 -2.040 25.015 1.00 94.31 90 ASP A N 1
ATOM 709 C CA . ASP A 1 90 ? -16.051 -1.937 25.803 1.00 94.31 90 ASP A CA 1
ATOM 710 C C . ASP A 1 90 ? -17.276 -2.134 24.886 1.00 94.31 90 ASP A C 1
ATOM 712 O O . ASP A 1 90 ? -17.230 -1.707 23.728 1.00 94.31 90 ASP A O 1
ATOM 716 N N . PRO A 1 91 ? -18.378 -2.751 25.350 1.00 92.31 91 PRO A N 1
ATOM 717 C CA . PRO A 1 91 ? -19.576 -2.932 24.530 1.00 92.31 91 PRO A CA 1
ATOM 718 C C . PRO A 1 91 ? -20.150 -1.633 23.943 1.00 92.31 91 PRO A C 1
ATOM 720 O O . PRO A 1 91 ? -20.802 -1.680 22.903 1.00 92.31 91 PRO A O 1
ATOM 723 N N . SER A 1 92 ? -19.901 -0.481 24.576 1.00 94.44 92 SER A N 1
ATOM 724 C CA . SER A 1 92 ? -20.294 0.838 24.061 1.00 94.44 92 SER A CA 1
ATOM 725 C C . SER A 1 92 ? -19.477 1.303 22.851 1.00 94.44 92 SER A C 1
ATOM 727 O O . SER A 1 92 ? -19.924 2.174 22.109 1.00 94.44 92 SER A O 1
ATOM 729 N N . CYS A 1 93 ? -18.305 0.713 22.603 1.00 94.31 93 CYS A N 1
ATOM 730 C CA . CYS A 1 93 ? -17.450 1.007 21.453 1.00 94.31 93 CYS A CA 1
ATOM 731 C C . CYS A 1 93 ? -17.966 0.297 20.193 1.00 94.31 93 CYS A C 1
ATOM 733 O O . CYS A 1 93 ? -17.295 -0.555 19.600 1.00 94.31 93 CYS A O 1
ATOM 735 N N . SER A 1 94 ? -19.190 0.645 19.796 1.00 95.31 94 SER A N 1
ATOM 736 C CA . SER A 1 94 ? -19.788 0.196 18.543 1.00 95.31 94 SER A CA 1
ATOM 737 C C . SER A 1 94 ? -19.004 0.726 17.339 1.00 95.31 94 SER A C 1
ATOM 739 O O . SER A 1 94 ? -18.157 1.615 17.463 1.00 95.31 94 SER A O 1
ATOM 741 N N . LEU A 1 95 ? -19.255 0.158 16.160 1.00 95.38 95 LEU A N 1
ATOM 742 C CA . LEU A 1 95 ? -18.616 0.628 14.934 1.00 95.38 95 LEU A CA 1
ATOM 743 C C . LEU A 1 95 ? -18.970 2.092 14.649 1.00 95.38 95 LEU A C 1
ATOM 745 O O . LEU A 1 95 ? -18.075 2.883 14.362 1.00 95.38 95 LEU A O 1
ATOM 749 N N . ASP A 1 96 ? -20.240 2.451 14.837 1.00 96.62 96 ASP A N 1
ATOM 750 C CA . ASP A 1 96 ? -20.745 3.810 14.641 1.00 96.62 96 ASP A CA 1
ATOM 751 C C . ASP A 1 96 ? -20.102 4.784 15.628 1.00 96.62 96 ASP A C 1
ATOM 753 O O . ASP A 1 96 ? -19.585 5.818 15.225 1.00 96.62 96 ASP A O 1
ATOM 757 N N . THR A 1 97 ? -20.019 4.414 16.910 1.00 96.31 97 THR A N 1
ATOM 758 C CA . THR A 1 97 ? -19.403 5.260 17.946 1.00 96.31 97 THR A CA 1
ATOM 759 C C . THR A 1 97 ? -17.923 5.525 17.665 1.00 96.31 97 THR A C 1
ATOM 761 O O . THR A 1 97 ? -17.438 6.635 17.879 1.00 96.31 97 THR A O 1
ATOM 764 N N . ILE A 1 98 ? -17.188 4.522 17.173 1.00 95.69 98 ILE A N 1
ATOM 765 C CA . ILE A 1 98 ? -15.781 4.691 16.787 1.00 95.69 98 ILE A CA 1
ATOM 766 C C . ILE A 1 98 ? -15.669 5.534 15.514 1.00 95.69 98 ILE A C 1
ATOM 768 O O . ILE A 1 98 ? -14.809 6.408 15.450 1.00 95.69 98 ILE A O 1
ATOM 772 N N . ASN A 1 99 ? -16.524 5.301 14.517 1.00 96.19 99 ASN A N 1
ATOM 773 C CA . ASN A 1 99 ? -16.545 6.081 13.283 1.00 96.19 99 ASN A CA 1
ATOM 774 C C . ASN A 1 99 ? -16.833 7.567 13.561 1.00 96.19 99 ASN A C 1
ATOM 776 O O . ASN A 1 99 ? -16.071 8.426 13.125 1.00 96.19 99 ASN A O 1
ATOM 780 N N . GLU A 1 100 ? -17.865 7.868 14.352 1.00 95.31 100 GLU A N 1
ATOM 781 C CA . GLU A 1 100 ? -18.203 9.225 14.798 1.00 95.31 100 GLU A CA 1
ATOM 782 C C . GLU A 1 100 ? -17.043 9.878 15.554 1.00 95.31 100 GLU A C 1
ATOM 784 O O . GLU A 1 100 ? -16.718 11.042 15.314 1.00 95.31 100 GLU A O 1
ATOM 789 N N . LEU A 1 101 ? -16.384 9.129 16.446 1.00 94.81 101 LEU A N 1
ATOM 790 C CA . LEU A 1 101 ? -15.211 9.617 17.167 1.00 94.81 101 LEU A CA 1
ATOM 791 C C . LEU A 1 101 ? -14.065 9.952 16.208 1.00 94.81 101 LEU A C 1
ATOM 793 O O . LEU A 1 101 ? -13.480 11.025 16.320 1.00 94.81 101 LEU A O 1
ATOM 797 N N . ILE A 1 102 ? -13.750 9.065 15.261 1.00 94.44 102 ILE A N 1
ATOM 798 C CA . ILE A 1 102 ? -12.703 9.310 14.265 1.00 94.44 102 ILE A CA 1
ATOM 799 C C . ILE A 1 102 ? -13.053 10.564 13.468 1.00 94.44 102 ILE A C 1
ATOM 801 O O . ILE A 1 102 ? -12.241 11.480 13.434 1.00 94.44 102 ILE A O 1
ATOM 805 N N . GLN A 1 103 ? -14.257 10.665 12.906 1.00 93.81 103 GLN A N 1
ATOM 806 C CA . GLN A 1 103 ? -14.678 11.841 12.136 1.00 93.81 103 GLN A CA 1
ATOM 807 C C . GLN A 1 103 ? -14.610 13.142 12.942 1.00 93.81 103 GLN A C 1
ATOM 809 O O . GLN A 1 103 ? -14.239 14.182 12.406 1.00 93.81 103 GLN A O 1
ATOM 814 N N . ARG A 1 104 ? -14.957 13.100 14.233 1.00 94.00 104 ARG A N 1
ATOM 815 C CA . ARG A 1 104 ? -14.915 14.282 15.099 1.00 94.00 104 ARG A CA 1
ATOM 816 C C . ARG A 1 104 ? -13.489 14.741 15.398 1.00 94.00 104 ARG A C 1
ATOM 818 O O . ARG A 1 104 ? -13.239 15.941 15.453 1.00 94.00 104 ARG A O 1
ATOM 825 N N . GLU A 1 105 ? -12.578 13.802 15.638 1.00 92.62 105 GLU A N 1
ATOM 826 C CA . GLU A 1 105 ? -11.214 14.099 16.096 1.00 92.62 105 GLU A CA 1
ATOM 827 C C . GLU A 1 105 ? -10.200 14.198 14.943 1.00 92.62 105 GLU A C 1
ATOM 829 O O . GLU A 1 105 ? -9.159 14.843 15.083 1.00 92.62 105 GLU A O 1
ATOM 834 N N . THR A 1 106 ? -10.486 13.590 13.788 1.00 86.25 106 THR A N 1
ATOM 835 C CA . THR A 1 106 ? -9.683 13.754 12.571 1.00 86.25 106 THR A CA 1
ATOM 836 C C . THR A 1 106 ? -10.304 14.809 11.674 1.00 86.25 106 THR A C 1
ATOM 838 O O . THR A 1 106 ? -11.347 14.625 11.061 1.00 86.25 106 THR A O 1
ATOM 841 N N . THR A 1 107 ? -9.631 15.950 11.598 1.00 70.56 107 THR A N 1
ATOM 842 C CA . THR A 1 107 ? -9.905 16.965 10.584 1.00 70.56 107 THR A CA 1
ATOM 843 C C . THR A 1 107 ? -9.313 16.501 9.256 1.00 70.56 107 THR A C 1
ATOM 845 O O . THR A 1 107 ? -8.125 16.173 9.201 1.00 70.56 107 THR A O 1
ATOM 848 N N . GLU A 1 108 ? -10.110 16.510 8.183 1.00 60.38 108 GLU A N 1
ATOM 849 C CA . GLU A 1 108 ? -9.545 16.628 6.836 1.00 60.38 108 GLU A CA 1
ATOM 850 C C . GLU A 1 108 ? -8.701 17.912 6.825 1.00 60.38 108 GLU A C 1
ATOM 852 O O . GLU A 1 108 ? -9.214 19.005 7.079 1.00 60.38 108 GLU A O 1
ATOM 857 N N . LYS A 1 109 ? -7.387 17.766 6.651 1.00 46.62 109 LYS A N 1
ATOM 858 C CA . LYS A 1 109 ? -6.467 18.888 6.440 1.00 46.62 109 LYS A CA 1
ATOM 859 C C . LYS A 1 109 ? -6.334 19.192 4.961 1.00 46.62 109 LYS A C 1
ATOM 861 O O . LYS A 1 109 ? -6.193 18.220 4.188 1.00 46.62 109 LYS A O 1
#

pLDDT: mean 86.82, std 12.96, range [40.44, 97.06]